Protein AF-X6EY47-F1 (afdb_monomer_lite)

Sequence (48 aa):
MKTGDQLQIVETDKGTALEPVDDSFERQMEAARKVMDKYKVALQKLAE

pLDDT: mean 83.19, std 8.14, range [57.69, 94.38]

Foldseek 3Di:
DDPPFDWDWDQDPVGIDTDTDPCVVVVVVVVVVVVCVVCVVVVVVVVD

Secondary structure (DSSP, 8-state):
--TT--EEEEEETTEEEEEE---HHHHHHHHHHHHHHHHHHHHHHH--

Radius of gyration: 19.03 Å; chains: 1; boundin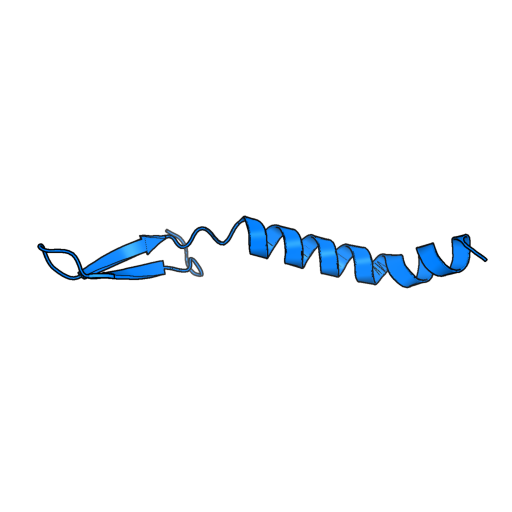g box: 28×13×59 Å

Structure (mmCIF, N/CA/C/O backbone):
data_AF-X6EY47-F1
#
_entry.id   AF-X6EY47-F1
#
loop_
_atom_site.group_PDB
_atom_site.id
_atom_site.type_symbol
_atom_site.label_atom_id
_atom_site.label_alt_id
_atom_site.label_comp_id
_atom_site.label_asym_id
_atom_site.label_entity_id
_atom_site.label_seq_id
_atom_site.pd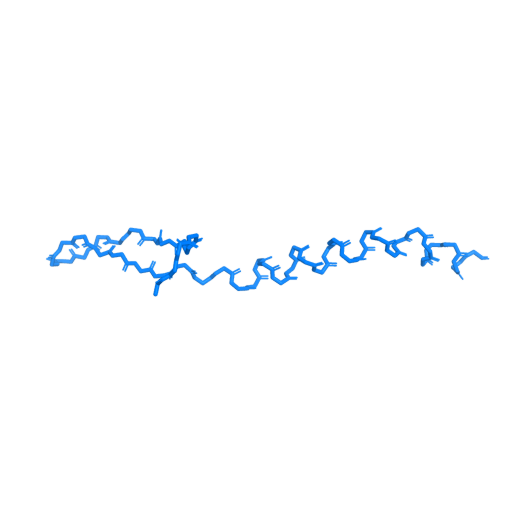bx_PDB_ins_code
_atom_site.Cartn_x
_atom_site.Cartn_y
_atom_site.Cartn_z
_atom_site.occupancy
_atom_site.B_iso_or_equiv
_atom_site.auth_seq_id
_atom_site.auth_comp_id
_atom_site.auth_asym_id
_atom_site.auth_atom_id
_atom_site.pdbx_PDB_model_num
ATOM 1 N N . MET A 1 1 ? 2.238 -8.388 12.350 1.00 62.81 1 MET A N 1
ATOM 2 C CA . MET A 1 1 ? 2.743 -7.011 12.229 1.00 62.81 1 MET A CA 1
ATOM 3 C C . MET A 1 1 ? 4.249 -7.062 12.127 1.00 62.81 1 MET A C 1
ATOM 5 O O . MET A 1 1 ? 4.875 -7.746 12.933 1.00 62.81 1 MET A O 1
ATOM 9 N N . LYS A 1 2 ? 4.811 -6.432 11.104 1.00 75.81 2 LYS A N 1
ATOM 10 C CA . LYS A 1 2 ? 6.251 -6.328 10.876 1.00 75.81 2 LYS A CA 1
ATOM 11 C C . LYS A 1 2 ? 6.630 -4.852 10.797 1.00 75.81 2 LYS A C 1
ATOM 13 O O . LYS A 1 2 ? 5.787 -3.983 10.589 1.00 75.81 2 LYS A O 1
ATOM 18 N N . THR A 1 3 ? 7.909 -4.565 10.994 1.00 78.25 3 THR A N 1
ATOM 19 C CA . THR A 1 3 ? 8.440 -3.210 10.839 1.00 78.25 3 THR A CA 1
ATOM 20 C C . THR A 1 3 ? 8.130 -2.685 9.435 1.00 78.25 3 THR A C 1
ATOM 22 O O . THR A 1 3 ? 8.485 -3.335 8.453 1.00 78.25 3 THR A O 1
ATOM 25 N N . GLY A 1 4 ? 7.480 -1.521 9.356 1.00 79.62 4 GLY A N 1
ATOM 26 C CA . GLY A 1 4 ? 7.088 -0.871 8.099 1.00 79.62 4 GLY A CA 1
ATOM 27 C C . GLY A 1 4 ? 5.607 -0.999 7.723 1.00 79.62 4 GLY A C 1
ATOM 28 O O . GLY A 1 4 ? 5.199 -0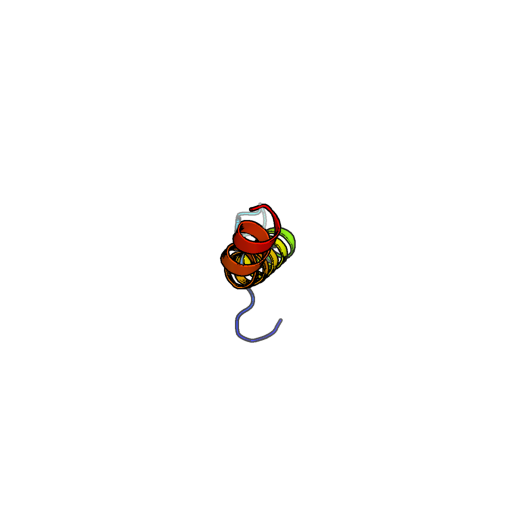.364 6.755 1.00 79.62 4 GLY A O 1
ATOM 29 N N . ASP A 1 5 ? 4.804 -1.766 8.468 1.00 81.88 5 ASP A N 1
ATOM 30 C CA . ASP A 1 5 ? 3.353 -1.840 8.244 1.00 81.88 5 ASP A CA 1
ATOM 31 C C . ASP A 1 5 ? 2.683 -0.483 8.548 1.00 81.88 5 ASP A C 1
ATOM 33 O O . ASP A 1 5 ? 2.966 0.141 9.575 1.00 81.88 5 ASP A O 1
ATOM 37 N N . GLN A 1 6 ? 1.776 -0.039 7.673 1.00 85.12 6 GLN A N 1
ATOM 38 C CA . GLN A 1 6 ? 0.960 1.156 7.898 1.00 85.12 6 GLN A CA 1
ATOM 39 C C . GLN A 1 6 ? -0.303 0.804 8.690 1.00 85.12 6 GLN A C 1
ATOM 41 O O . GLN A 1 6 ? -0.976 -0.191 8.414 1.00 85.12 6 GLN A O 1
ATOM 46 N N . LEU A 1 7 ? -0.620 1.635 9.681 1.00 89.12 7 LEU A N 1
ATOM 47 C CA . LEU A 1 7 ? -1.790 1.491 10.542 1.00 89.12 7 LEU A CA 1
ATOM 48 C C . LEU A 1 7 ? -2.618 2.772 10.498 1.00 89.12 7 LEU A C 1
ATOM 50 O O . LEU A 1 7 ? -2.057 3.869 10.523 1.00 89.12 7 LEU A O 1
ATOM 54 N N . GLN A 1 8 ? -3.938 2.627 10.487 1.00 89.00 8 GLN A N 1
ATOM 55 C CA . GLN A 1 8 ? -4.869 3.721 10.713 1.00 89.00 8 GLN A CA 1
ATOM 56 C C . GLN A 1 8 ? -5.281 3.756 12.182 1.00 89.00 8 GLN A C 1
ATOM 58 O O . GLN A 1 8 ? -5.452 2.717 12.826 1.00 89.00 8 GLN A O 1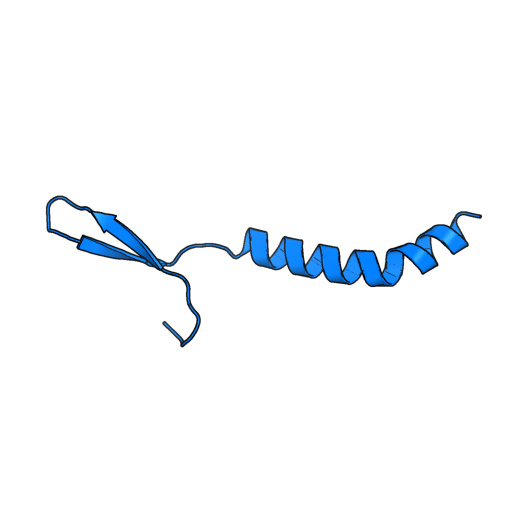
ATOM 63 N N . ILE A 1 9 ? -5.431 4.970 12.705 1.00 92.38 9 ILE A N 1
ATOM 64 C CA . ILE A 1 9 ? -5.983 5.214 14.033 1.00 92.38 9 ILE A CA 1
ATOM 65 C C . ILE A 1 9 ? -7.486 5.393 13.873 1.00 92.38 9 ILE A C 1
ATOM 67 O O . ILE A 1 9 ? -7.923 6.251 13.107 1.00 92.38 9 ILE A O 1
ATOM 71 N N . VAL A 1 10 ? -8.260 4.606 14.612 1.00 92.88 10 VAL A N 1
ATOM 72 C CA . VAL A 1 10 ? -9.721 4.673 14.598 1.00 92.88 10 VAL A CA 1
ATOM 73 C C . VAL A 1 10 ? -10.214 4.916 16.016 1.00 92.88 10 VAL A C 1
ATOM 75 O O . VAL A 1 10 ? -9.839 4.199 16.945 1.00 92.88 10 VAL A O 1
ATOM 78 N N . GLU A 1 11 ? -11.038 5.942 16.206 1.00 94.38 11 GLU A N 1
ATOM 79 C CA . GLU A 1 11 ? -11.744 6.134 17.470 1.00 94.38 11 GLU A CA 1
ATOM 80 C C . GLU A 1 11 ? -12.988 5.251 17.491 1.00 94.38 11 GLU A C 1
ATOM 82 O O . GLU A 1 11 ? -13.796 5.253 16.563 1.00 94.38 11 GLU A O 1
ATOM 87 N N . THR A 1 12 ? -13.127 4.474 18.557 1.00 90.62 12 THR A N 1
ATOM 88 C CA . THR A 1 12 ? -14.279 3.609 18.805 1.00 90.62 12 THR A CA 1
ATOM 89 C C . THR A 1 12 ? -14.914 3.988 20.136 1.00 90.62 12 THR A C 1
ATOM 91 O O . THR A 1 12 ? -14.273 4.606 20.988 1.00 90.62 12 THR A O 1
ATOM 94 N N . ASP A 1 13 ? -16.134 3.517 20.384 1.00 90.69 13 ASP A N 1
ATOM 95 C CA . ASP A 1 13 ? -16.836 3.728 21.659 1.00 90.69 13 ASP A CA 1
ATOM 96 C C . ASP A 1 13 ? -16.071 3.176 22.880 1.00 90.69 13 ASP A C 1
ATOM 98 O O . ASP A 1 13 ? -16.360 3.529 24.022 1.00 90.69 13 ASP A O 1
ATOM 102 N N . LYS A 1 14 ? -15.094 2.287 22.651 1.00 88.88 14 LYS A N 1
ATOM 103 C CA . LYS A 1 14 ? -14.247 1.668 23.683 1.00 88.88 14 LYS A CA 1
ATOM 104 C C . LYS A 1 14 ? -12.863 2.318 23.797 1.00 88.88 14 LYS A C 1
ATOM 106 O O . LYS A 1 14 ? -12.046 1.849 24.587 1.00 88.88 14 LYS A O 1
ATOM 111 N N . GLY A 1 15 ? -12.599 3.372 23.024 1.00 90.69 15 GLY A N 1
ATOM 112 C CA . GLY A 1 15 ? -11.313 4.061 22.945 1.00 90.69 15 GLY A CA 1
ATOM 113 C C . GLY A 1 15 ? -10.652 3.938 21.572 1.00 90.69 15 GLY A C 1
ATOM 114 O O . GLY A 1 15 ? -11.293 3.629 20.569 1.00 90.69 15 GLY A O 1
ATOM 115 N N . THR A 1 16 ? -9.350 4.197 21.523 1.00 93.62 16 THR A N 1
ATOM 116 C CA . THR A 1 16 ? -8.576 4.241 20.278 1.00 93.62 16 THR A CA 1
ATOM 117 C C . THR A 1 16 ? -8.093 2.850 19.863 1.00 93.62 16 THR A C 1
ATOM 119 O O . THR A 1 16 ? -7.472 2.142 20.657 1.00 93.62 16 THR A O 1
ATOM 122 N N . ALA A 1 17 ? -8.332 2.479 18.607 1.00 91.88 17 ALA A N 1
ATOM 123 C CA . ALA A 1 17 ? -7.863 1.244 17.992 1.00 91.88 17 ALA A CA 1
ATOM 124 C C . ALA A 1 17 ? -6.870 1.528 16.854 1.00 91.88 17 ALA A C 1
ATOM 126 O O . ALA A 1 17 ? -6.899 2.587 16.225 1.00 91.88 17 ALA A O 1
ATOM 127 N N . LEU A 1 18 ? -5.989 0.559 16.601 1.00 89.94 18 LEU A N 1
ATOM 128 C CA . LEU A 1 18 ? -5.086 0.553 15.456 1.00 89.94 18 LEU A CA 1
ATOM 129 C C . LEU A 1 18 ? -5.499 -0.563 14.505 1.00 89.94 18 LEU A C 1
ATOM 131 O O . LEU A 1 18 ? -5.533 -1.729 14.901 1.00 89.94 18 LEU A O 1
ATOM 135 N N . GLU A 1 19 ? -5.765 -0.209 13.255 1.00 88.50 19 GLU A N 1
ATOM 136 C CA . GLU A 1 19 ? -6.155 -1.161 12.216 1.00 88.50 19 GLU A CA 1
ATOM 137 C C . GLU A 1 19 ? -5.157 -1.134 11.057 1.00 88.50 19 GLU A C 1
ATOM 139 O O . GLU A 1 19 ? -4.663 -0.060 10.707 1.00 88.50 19 GLU A O 1
ATOM 144 N N . PRO A 1 20 ? -4.817 -2.284 10.450 1.00 86.12 20 PRO A N 1
ATOM 145 C CA . PRO A 1 20 ? -3.965 -2.307 9.268 1.00 86.12 20 PRO A CA 1
ATOM 146 C C . PRO A 1 20 ? -4.588 -1.529 8.113 1.00 86.12 20 PRO A C 1
ATOM 148 O O . PRO A 1 20 ? -5.755 -1.732 7.784 1.00 86.12 20 PRO A O 1
ATOM 151 N N . VAL A 1 21 ? -3.788 -0.682 7.469 1.00 83.38 21 VAL A N 1
ATOM 152 C CA . VAL A 1 21 ? -4.177 -0.060 6.202 1.00 83.38 21 VAL A CA 1
ATOM 153 C C . VAL A 1 21 ? -3.981 -1.091 5.094 1.00 83.38 21 VAL A C 1
ATOM 155 O O . VAL A 1 21 ? -2.873 -1.596 4.906 1.00 83.38 21 VAL A O 1
ATOM 158 N N . ASP A 1 22 ? -5.048 -1.417 4.362 1.00 80.81 22 ASP A N 1
ATOM 159 C CA . ASP A 1 22 ? -4.927 -2.187 3.123 1.00 80.81 22 ASP A CA 1
ATOM 160 C C . ASP A 1 22 ? -4.536 -1.250 1.974 1.00 80.81 22 ASP A C 1
ATOM 162 O O . ASP A 1 22 ? -5.374 -0.628 1.330 1.00 80.81 22 ASP A O 1
ATOM 166 N N . ASP A 1 23 ? -3.231 -1.140 1.746 1.00 79.75 23 ASP A N 1
ATOM 167 C CA . ASP A 1 23 ? -2.605 -0.394 0.649 1.00 79.75 23 ASP A CA 1
ATOM 168 C C . ASP A 1 23 ? -2.121 -1.329 -0.478 1.00 79.75 23 ASP A C 1
ATOM 170 O O . ASP A 1 23 ? -1.265 -0.965 -1.294 1.00 79.75 23 ASP A O 1
ATOM 174 N N . SER A 1 24 ? -2.594 -2.582 -0.499 1.00 80.31 24 SER A N 1
ATOM 175 C CA . SER A 1 24 ? -2.095 -3.604 -1.426 1.00 80.31 24 SER A CA 1
ATOM 176 C C . SER A 1 24 ? -2.289 -3.198 -2.888 1.00 80.31 24 SER A C 1
ATOM 178 O O . SER A 1 24 ? -1.403 -3.425 -3.717 1.00 80.31 24 SER A O 1
ATOM 180 N N . PHE A 1 25 ? -3.406 -2.534 -3.189 1.00 78.06 25 PHE A N 1
ATOM 181 C CA . PHE A 1 25 ? -3.724 -2.023 -4.516 1.00 78.06 25 PHE A CA 1
ATOM 182 C C . PHE A 1 25 ? -2.790 -0.882 -4.947 1.00 78.06 25 PHE A C 1
ATOM 184 O O . PHE A 1 25 ? -2.152 -0.989 -5.999 1.00 78.06 25 PHE A O 1
ATOM 191 N N . GLU A 1 26 ? -2.637 0.175 -4.138 1.00 85.19 26 GLU A N 1
ATOM 192 C CA . GLU A 1 26 ? -1.683 1.261 -4.402 1.00 85.19 26 GLU A CA 1
ATOM 193 C C . GLU A 1 26 ? -0.265 0.727 -4.641 1.00 85.19 26 GLU A C 1
ATOM 195 O O . GLU A 1 26 ? 0.378 1.102 -5.627 1.00 85.19 26 GLU A O 1
ATOM 200 N N . ARG A 1 27 ? 0.206 -0.199 -3.793 1.00 84.94 27 ARG A N 1
ATOM 201 C CA . ARG A 1 27 ? 1.542 -0.802 -3.928 1.00 84.94 27 ARG A CA 1
ATOM 202 C C . ARG A 1 27 ? 1.707 -1.565 -5.242 1.00 84.94 27 ARG A C 1
ATOM 204 O O . ARG A 1 27 ? 2.747 -1.450 -5.897 1.00 84.94 27 ARG A O 1
ATOM 211 N N . GLN A 1 28 ? 0.691 -2.320 -5.661 1.00 85.69 28 GLN A N 1
ATOM 212 C CA . GLN A 1 28 ? 0.703 -3.022 -6.948 1.00 85.69 28 GLN A CA 1
ATOM 213 C C . GLN A 1 28 ? 0.729 -2.045 -8.130 1.00 85.69 28 GLN A C 1
ATOM 215 O O . GLN A 1 28 ? 1.497 -2.241 -9.075 1.00 85.69 28 GLN A O 1
ATOM 220 N N . MET A 1 29 ? -0.062 -0.972 -8.075 1.00 90.75 29 MET A N 1
ATOM 221 C CA . MET A 1 29 ? -0.098 0.050 -9.124 1.00 90.75 29 MET A CA 1
ATOM 222 C C . MET A 1 29 ? 1.209 0.839 -9.225 1.00 90.75 29 MET A C 1
ATOM 224 O O . MET A 1 29 ? 1.664 1.134 -10.333 1.00 90.75 29 MET A O 1
ATOM 228 N N . GLU A 1 30 ? 1.856 1.149 -8.103 1.00 90.50 30 GLU A N 1
ATOM 229 C CA . GLU A 1 30 ? 3.162 1.809 -8.096 1.00 90.50 30 GLU A CA 1
ATOM 230 C C . GLU A 1 30 ? 4.244 0.926 -8.738 1.00 90.50 30 GLU A C 1
ATOM 232 O O . GLU A 1 30 ? 5.015 1.389 -9.585 1.00 90.50 30 GLU A O 1
ATOM 237 N N . ALA A 1 31 ? 4.271 -0.365 -8.392 1.00 89.00 31 ALA A N 1
ATOM 238 C CA . ALA A 1 31 ? 5.177 -1.330 -9.007 1.00 89.00 31 ALA A CA 1
ATOM 239 C C . ALA A 1 31 ? 4.923 -1.460 -10.518 1.00 89.00 31 ALA A C 1
ATOM 241 O O . ALA A 1 31 ? 5.870 -1.423 -11.308 1.00 89.00 31 ALA A O 1
ATOM 242 N N . ALA A 1 32 ? 3.655 -1.539 -10.935 1.00 88.88 32 ALA A N 1
ATOM 243 C CA . ALA A 1 32 ? 3.283 -1.591 -12.345 1.00 88.88 32 ALA A CA 1
ATOM 244 C C . ALA A 1 32 ? 3.753 -0.343 -13.109 1.00 88.88 32 ALA A C 1
ATOM 246 O O . ALA A 1 32 ? 4.339 -0.476 -14.182 1.00 88.88 32 ALA A O 1
ATOM 247 N N . ARG A 1 33 ? 3.574 0.864 -12.551 1.00 89.31 33 ARG A N 1
ATOM 248 C CA . ARG A 1 33 ? 4.060 2.119 -13.158 1.00 89.31 33 ARG A CA 1
ATOM 249 C C . ARG A 1 33 ? 5.575 2.123 -13.335 1.00 89.31 33 ARG A C 1
ATOM 251 O O . ARG A 1 33 ? 6.043 2.392 -14.435 1.00 89.31 33 ARG A O 1
ATOM 258 N N . LYS A 1 34 ? 6.332 1.732 -12.305 1.00 89.31 34 LYS A N 1
ATOM 259 C CA . LYS A 1 34 ? 7.802 1.618 -12.375 1.00 89.31 34 LYS A CA 1
ATOM 260 C C . LYS A 1 34 ? 8.257 0.674 -13.491 1.00 89.31 34 LYS A C 1
ATOM 262 O O . LYS A 1 34 ? 9.222 0.959 -14.199 1.00 89.31 34 LYS A O 1
ATOM 267 N N . VAL A 1 35 ? 7.560 -0.449 -13.661 1.00 87.62 35 VAL A N 1
ATOM 268 C CA . VAL A 1 35 ? 7.837 -1.407 -14.738 1.00 87.62 35 VAL A CA 1
ATOM 269 C C . VAL A 1 35 ? 7.471 -0.816 -16.099 1.00 87.62 35 VAL A C 1
ATOM 271 O O . VAL A 1 35 ? 8.275 -0.888 -17.026 1.00 87.62 35 VAL A O 1
ATOM 274 N N . MET A 1 36 ? 6.296 -0.199 -16.227 1.00 84.81 36 MET A N 1
ATOM 275 C CA . MET A 1 36 ? 5.863 0.431 -17.475 1.00 84.81 36 MET A CA 1
ATOM 276 C C . MET A 1 36 ? 6.808 1.550 -17.913 1.00 84.81 36 MET A C 1
ATOM 278 O O . MET A 1 36 ? 7.183 1.580 -19.080 1.00 84.81 36 MET A O 1
ATOM 282 N N . ASP A 1 37 ? 7.264 2.412 -17.003 1.00 85.25 37 ASP A N 1
ATOM 283 C CA . ASP A 1 37 ? 8.210 3.489 -17.318 1.00 85.25 37 ASP A CA 1
ATOM 284 C C . ASP A 1 37 ? 9.524 2.952 -17.895 1.00 85.25 37 ASP A C 1
ATOM 286 O O . ASP A 1 37 ? 10.060 3.515 -18.852 1.00 85.25 37 ASP A O 1
ATOM 290 N N . LYS A 1 38 ? 10.007 1.809 -17.390 1.00 83.25 38 LYS A N 1
ATOM 291 C CA . LYS A 1 38 ? 11.208 1.145 -17.915 1.00 83.25 38 LYS A CA 1
ATOM 292 C C . LYS A 1 38 ? 11.046 0.701 -19.372 1.00 83.25 38 LYS A C 1
ATOM 294 O O . LYS A 1 38 ? 12.000 0.772 -20.143 1.00 83.25 38 LYS A O 1
ATOM 299 N N . TYR A 1 39 ? 9.859 0.234 -19.752 1.00 80.12 39 TYR A N 1
ATOM 300 C CA . TYR A 1 39 ? 9.597 -0.294 -21.094 1.00 80.12 39 TYR A CA 1
ATOM 301 C C . TYR A 1 39 ? 8.952 0.719 -22.038 1.00 80.12 39 TYR A C 1
ATOM 303 O O . TYR A 1 39 ? 8.949 0.493 -23.243 1.00 80.12 39 TYR A O 1
ATOM 311 N N . LYS A 1 40 ? 8.470 1.856 -21.533 1.00 77.00 40 LYS A N 1
ATOM 312 C CA . LYS A 1 40 ? 7.787 2.900 -22.30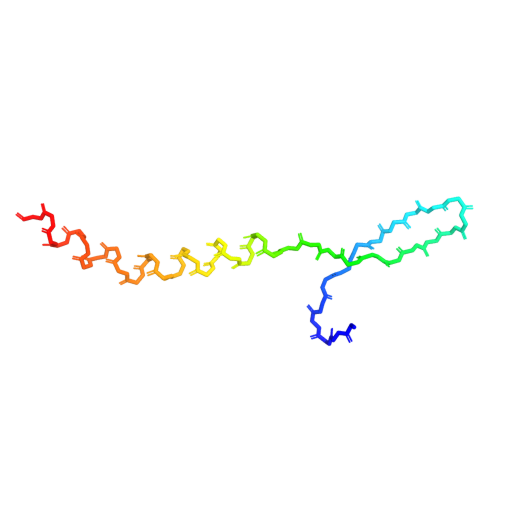6 1.00 77.00 40 LYS A CA 1
ATOM 313 C C . LYS A 1 40 ? 8.591 3.361 -23.519 1.00 77.00 40 LYS A C 1
ATOM 315 O O . LYS A 1 40 ? 8.037 3.463 -24.606 1.00 77.00 40 LYS A O 1
ATOM 320 N N . VAL A 1 41 ? 9.898 3.565 -23.357 1.00 74.94 41 VAL A N 1
ATOM 321 C CA . VAL A 1 41 ? 10.791 3.981 -24.453 1.00 74.94 41 VAL A CA 1
ATOM 322 C C . VAL A 1 41 ? 10.956 2.874 -25.498 1.00 74.94 41 VAL A C 1
ATOM 324 O O . VAL A 1 41 ? 10.967 3.151 -26.692 1.00 74.94 41 VAL A O 1
ATOM 327 N N . ALA A 1 42 ? 11.071 1.615 -25.067 1.00 75.56 42 ALA A N 1
ATOM 328 C CA . ALA A 1 42 ? 11.205 0.476 -25.976 1.00 75.56 42 ALA A CA 1
ATOM 329 C C . ALA A 1 42 ? 9.900 0.199 -26.738 1.00 75.56 42 ALA A C 1
ATOM 331 O O . ALA A 1 42 ? 9.932 -0.065 -27.935 1.00 75.56 42 ALA A O 1
ATOM 332 N N . LEU A 1 43 ? 8.758 0.315 -26.057 1.00 72.81 43 LEU A N 1
ATOM 333 C CA . LEU A 1 43 ? 7.433 0.169 -26.653 1.00 72.81 43 LEU A CA 1
ATOM 334 C C . LEU A 1 43 ? 7.120 1.306 -27.634 1.00 72.81 43 LEU A C 1
ATOM 336 O O . LEU A 1 43 ? 6.563 1.041 -28.690 1.00 72.81 43 LEU A O 1
ATOM 340 N N . GLN A 1 44 ? 7.517 2.548 -27.330 1.00 73.12 44 GLN A N 1
ATOM 341 C CA . GLN A 1 44 ? 7.379 3.675 -28.262 1.00 73.12 44 GLN A CA 1
ATOM 342 C C . GLN A 1 44 ? 8.198 3.469 -29.539 1.00 73.12 44 GLN A C 1
ATOM 344 O O . GLN A 1 44 ? 7.678 3.687 -30.623 1.00 73.12 44 GLN A O 1
ATOM 349 N N . LYS A 1 45 ? 9.442 2.991 -29.419 1.00 71.62 45 LYS A N 1
ATOM 350 C CA . LYS A 1 45 ? 10.315 2.720 -30.574 1.00 71.62 45 LYS A CA 1
ATOM 351 C C . LYS A 1 45 ? 9.869 1.543 -31.442 1.00 71.62 45 LYS A C 1
ATOM 353 O O . LYS A 1 45 ? 10.288 1.460 -32.583 1.00 71.62 45 LYS A O 1
ATOM 358 N N . LEU A 1 46 ? 9.088 0.608 -30.899 1.00 69.38 46 LEU A N 1
ATOM 359 C CA . LEU A 1 46 ? 8.528 -0.513 -31.663 1.00 69.38 46 LEU A CA 1
ATOM 360 C C . LEU A 1 46 ? 7.283 -0.105 -32.470 1.00 69.38 46 LEU A C 1
ATOM 362 O O . LEU A 1 46 ? 6.885 -0.822 -33.381 1.00 69.38 46 LEU A O 1
ATOM 366 N N . ALA A 1 47 ? 6.645 1.004 -32.094 1.00 71.81 47 ALA A N 1
ATOM 367 C CA . ALA A 1 47 ? 5.451 1.523 -32.750 1.00 71.81 47 ALA A CA 1
ATOM 368 C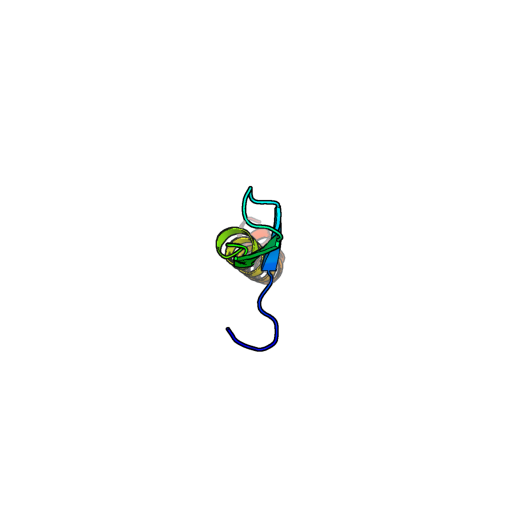 C . ALA A 1 47 ? 5.756 2.526 -33.884 1.00 71.81 47 ALA A C 1
ATOM 370 O O . ALA A 1 47 ? 4.816 2.955 -34.554 1.00 71.81 47 ALA A O 1
ATOM 371 N N . GLU A 1 48 ? 7.029 2.899 -34.076 1.00 57.69 48 GLU A N 1
ATOM 372 C CA . GLU A 1 48 ? 7.552 3.610 -35.260 1.00 57.69 48 GLU A CA 1
ATOM 373 C C . GLU A 1 48 ? 7.907 2.624 -36.380 1.00 57.69 48 GLU A C 1
ATOM 375 O O . GLU A 1 48 ? 7.606 2.952 -37.551 1.00 57.69 48 GLU A O 1
#